Protein AF-A0A380NXJ6-F1 (afdb_monomer_lite)

Radius of gyration: 15.84 Å; chains: 1; bounding box: 44×36×39 Å

Sequence (88 aa):
MAVKITQAQIEQAGRVMALIREQYGQYFNEMTLPADTFSSKSDRQAITYLLNQNDQDLDIAIDKHNKVTWQSKIPKSKRMNLGIHSFL

Foldseek 3Di:
DDQDDDPVLVVLLVVVVVVVVVCVVPPDQKDADPPPSAPDPSSVVNSQVVNCPDPPQWRWDQDPRRMTGTDRNPPPVNVVVVPDDPDD

Structure (mmCIF, N/CA/C/O backbone):
data_AF-A0A380NXJ6-F1
#
_entry.id   AF-A0A380NXJ6-F1
#
loop_
_atom_site.group_PDB
_atom_site.id
_atom_site.type_symbol
_atom_site.label_atom_id
_atom_site.label_alt_id
_atom_site.label_comp_id
_atom_site.label_asym_id
_atom_site.label_entity_id
_atom_site.label_seq_id
_atom_site.pdbx_PDB_ins_code
_atom_site.Cartn_x
_atom_site.Cartn_y
_atom_site.Cartn_z
_atom_site.occupancy
_atom_site.B_iso_or_equiv
_atom_site.auth_seq_id
_atom_site.auth_comp_id
_atom_site.auth_asym_id
_atom_site.auth_atom_id
_atom_site.pdbx_PDB_model_num
ATOM 1 N N . MET A 1 1 ? 10.823 -13.614 8.618 1.00 45.47 1 MET A N 1
ATOM 2 C CA . MET A 1 1 ? 11.784 -12.620 8.092 1.00 45.47 1 MET A CA 1
ATOM 3 C C . MET A 1 1 ? 11.161 -11.248 8.266 1.00 45.47 1 MET A C 1
ATOM 5 O O . MET A 1 1 ? 10.023 -11.081 7.848 1.00 45.47 1 MET A O 1
ATOM 9 N N . ALA A 1 2 ? 11.839 -10.312 8.931 1.00 60.41 2 ALA A N 1
ATOM 10 C CA . ALA A 1 2 ? 11.360 -8.933 9.011 1.00 60.41 2 ALA A CA 1
ATOM 11 C C . ALA A 1 2 ? 11.455 -8.301 7.615 1.00 60.41 2 ALA A C 1
ATOM 13 O O . ALA A 1 2 ? 12.497 -8.408 6.964 1.00 60.41 2 ALA A O 1
ATOM 14 N N . VAL A 1 3 ? 10.365 -7.701 7.138 1.00 67.00 3 VAL A N 1
ATOM 15 C CA . VAL A 1 3 ? 10.368 -6.968 5.869 1.00 67.00 3 VAL A CA 1
ATOM 16 C C . VAL A 1 3 ? 11.292 -5.764 6.050 1.00 67.00 3 VAL A C 1
ATOM 18 O O . VAL A 1 3 ? 11.053 -4.931 6.920 1.00 67.00 3 VAL A O 1
ATOM 21 N N . LYS A 1 4 ? 12.384 -5.695 5.282 1.00 81.12 4 LYS A N 1
ATOM 22 C CA . LYS A 1 4 ? 13.243 -4.505 5.249 1.00 81.12 4 LYS A CA 1
ATOM 23 C C . LYS A 1 4 ? 12.563 -3.465 4.368 1.00 81.12 4 LYS A C 1
ATOM 25 O O . LYS A 1 4 ? 12.375 -3.714 3.181 1.00 81.12 4 LYS A O 1
ATOM 30 N N . ILE A 1 5 ? 12.191 -2.342 4.969 1.00 84.38 5 ILE A N 1
ATOM 31 C CA . ILE A 1 5 ? 11.431 -1.275 4.319 1.00 84.38 5 ILE A CA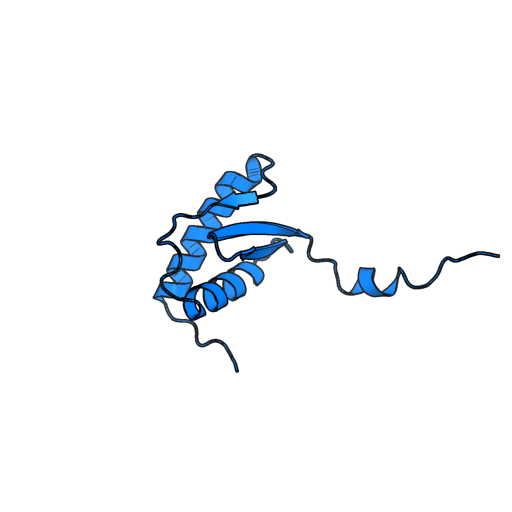 1
ATOM 32 C C . ILE A 1 5 ? 12.393 -0.164 3.891 1.00 84.38 5 ILE A C 1
ATOM 34 O O . ILE A 1 5 ? 13.225 0.272 4.686 1.00 84.38 5 ILE A O 1
ATOM 38 N N . THR A 1 6 ? 12.301 0.278 2.639 1.00 88.19 6 THR A N 1
ATOM 39 C CA . THR A 1 6 ? 13.107 1.374 2.082 1.00 88.19 6 THR A CA 1
ATOM 40 C C . THR A 1 6 ? 12.371 2.713 2.168 1.00 88.19 6 THR A C 1
ATOM 42 O O . THR A 1 6 ? 11.143 2.754 2.223 1.00 88.19 6 THR A O 1
ATOM 45 N N . GLN A 1 7 ? 13.107 3.827 2.112 1.00 86.56 7 GLN A N 1
ATOM 46 C CA . GLN A 1 7 ? 12.518 5.174 2.099 1.00 86.56 7 GLN A CA 1
ATOM 47 C C . GLN A 1 7 ? 11.512 5.363 0.950 1.00 86.56 7 GLN A C 1
ATOM 49 O O . GLN A 1 7 ? 10.426 5.897 1.156 1.00 86.56 7 GLN A O 1
ATOM 54 N N . ALA A 1 8 ? 11.822 4.837 -0.239 1.00 86.75 8 ALA A N 1
ATOM 55 C CA . ALA A 1 8 ? 10.919 4.884 -1.388 1.00 86.75 8 ALA A CA 1
ATOM 56 C C . ALA A 1 8 ? 9.593 4.145 -1.125 1.00 86.75 8 ALA A C 1
ATOM 58 O O . ALA A 1 8 ? 8.531 4.616 -1.529 1.00 86.75 8 ALA A O 1
ATOM 59 N N . GLN A 1 9 ? 9.633 3.013 -0.410 1.00 86.62 9 GLN A N 1
ATOM 60 C CA . GLN A 1 9 ? 8.426 2.278 -0.015 1.00 86.62 9 GLN A CA 1
ATOM 61 C C . GLN A 1 9 ? 7.605 3.047 1.029 1.00 86.62 9 GLN A C 1
ATOM 63 O O . GLN A 1 9 ? 6.378 3.010 0.965 1.00 86.62 9 GLN A O 1
ATOM 68 N N . ILE A 1 10 ? 8.254 3.770 1.951 1.00 86.56 10 ILE A N 1
ATOM 69 C CA . ILE A 1 10 ? 7.573 4.633 2.933 1.00 86.56 10 ILE A CA 1
ATOM 70 C C . ILE A 1 10 ? 6.833 5.768 2.223 1.00 86.56 10 ILE A C 1
ATOM 72 O O . ILE A 1 10 ? 5.645 5.979 2.460 1.00 86.56 10 ILE A O 1
ATOM 76 N N . GLU A 1 11 ? 7.506 6.467 1.311 1.00 88.06 11 GLU A N 1
ATOM 77 C CA . GLU A 1 11 ? 6.904 7.562 0.546 1.00 88.06 11 GLU A CA 1
ATOM 78 C C . GLU A 1 11 ? 5.749 7.082 -0.337 1.00 88.06 11 GLU A C 1
ATOM 80 O O . GLU A 1 11 ? 4.702 7.729 -0.405 1.00 88.06 11 GLU A O 1
ATOM 85 N N . GLN A 1 12 ? 5.907 5.920 -0.977 1.00 85.94 12 GLN A N 1
ATOM 86 C CA . GLN A 1 12 ? 4.847 5.303 -1.771 1.00 85.94 12 GLN A CA 1
ATOM 87 C C . GLN A 1 12 ? 3.645 4.919 -0.899 1.00 85.94 12 GLN A C 1
ATOM 89 O O . GLN A 1 12 ? 2.509 5.215 -1.268 1.00 85.94 12 GLN A O 1
ATOM 94 N N . ALA A 1 13 ? 3.870 4.318 0.274 1.00 84.06 13 ALA A N 1
ATOM 95 C CA . ALA A 1 13 ? 2.800 3.994 1.215 1.00 84.06 13 ALA A CA 1
ATOM 96 C C . ALA A 1 13 ? 2.055 5.251 1.688 1.00 84.06 13 ALA A C 1
ATOM 98 O O . ALA A 1 13 ? 0.829 5.237 1.764 1.00 84.06 13 ALA A O 1
ATOM 99 N N . GLY A 1 14 ? 2.769 6.355 1.929 1.00 83.81 14 GLY A N 1
ATOM 100 C CA . GLY A 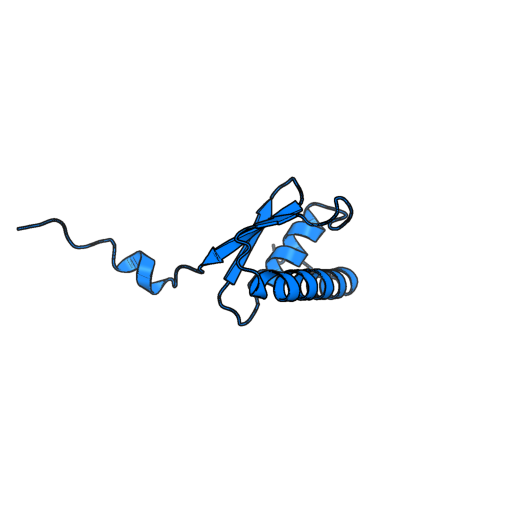1 14 ? 2.167 7.648 2.260 1.00 83.81 14 GLY A CA 1
ATOM 101 C C . GLY A 1 14 ? 1.241 8.173 1.158 1.00 83.81 14 GLY A C 1
ATOM 102 O O . GLY A 1 14 ? 0.115 8.576 1.450 1.00 83.81 14 GLY A O 1
ATOM 103 N N . ARG A 1 15 ? 1.668 8.100 -0.113 1.00 85.69 15 ARG A N 1
ATOM 104 C CA . ARG A 1 15 ? 0.829 8.471 -1.271 1.00 85.69 15 ARG A CA 1
ATOM 105 C C . ARG A 1 15 ? -0.422 7.602 -1.376 1.00 85.69 15 ARG A C 1
ATOM 107 O O . ARG A 1 15 ? -1.519 8.128 -1.536 1.00 85.69 15 ARG A O 1
ATOM 114 N N . VAL A 1 16 ? -0.269 6.285 -1.237 1.00 81.94 16 VAL A N 1
ATOM 115 C CA . VAL A 1 16 ? -1.400 5.345 -1.259 1.00 81.94 16 VAL A CA 1
ATOM 116 C C . VAL A 1 16 ? -2.365 5.629 -0.105 1.00 81.94 16 VAL A C 1
ATOM 118 O O . VAL A 1 16 ? -3.572 5.657 -0.318 1.00 81.94 16 VAL A O 1
ATOM 121 N N . MET A 1 17 ? -1.860 5.911 1.100 1.00 79.69 17 MET A N 1
ATOM 122 C CA . MET A 1 17 ? -2.698 6.252 2.253 1.00 79.69 17 MET A CA 1
ATOM 123 C C . MET A 1 17 ? -3.467 7.562 2.049 1.00 79.69 17 MET A C 1
ATOM 125 O O . MET A 1 17 ? -4.622 7.655 2.458 1.00 79.69 17 MET A O 1
ATOM 129 N N . ALA A 1 18 ? -2.851 8.571 1.426 1.00 81.38 18 ALA A N 1
ATOM 130 C CA . ALA A 1 18 ? -3.525 9.826 1.099 1.00 81.38 18 ALA A CA 1
ATOM 131 C C . ALA A 1 18 ? -4.690 9.594 0.126 1.00 81.38 18 ALA A C 1
ATOM 133 O O . ALA A 1 18 ? -5.809 10.009 0.418 1.00 81.38 18 ALA A O 1
ATOM 134 N N . LEU A 1 19 ? -4.456 8.834 -0.950 1.00 80.12 19 LEU A N 1
ATOM 135 C CA . LEU A 1 19 ? -5.502 8.453 -1.905 1.00 80.12 19 LEU A CA 1
ATOM 136 C C . LEU A 1 19 ? -6.636 7.668 -1.233 1.00 80.12 19 LEU A C 1
ATOM 138 O O . LEU A 1 19 ? -7.812 7.951 -1.450 1.00 80.12 19 LEU A O 1
ATOM 142 N N . ILE A 1 20 ? -6.283 6.711 -0.371 1.00 75.81 20 ILE A N 1
ATOM 143 C CA . ILE A 1 20 ? -7.256 5.948 0.413 1.00 75.81 20 ILE A CA 1
ATOM 144 C C . ILE A 1 20 ? -8.096 6.884 1.289 1.00 75.81 20 ILE A C 1
ATOM 146 O O . ILE A 1 20 ? -9.311 6.733 1.334 1.00 75.81 20 ILE A O 1
ATOM 150 N N . ARG A 1 21 ? -7.484 7.858 1.975 1.00 75.00 21 ARG A N 1
ATOM 151 C CA . ARG A 1 21 ? -8.199 8.811 2.843 1.00 75.00 21 ARG A CA 1
ATOM 152 C C . ARG A 1 21 ? -9.127 9.740 2.066 1.00 75.00 21 ARG A C 1
ATOM 154 O O . ARG A 1 21 ? -10.232 9.993 2.538 1.00 75.00 21 ARG A O 1
ATOM 161 N N . GLU A 1 22 ? -8.708 10.216 0.895 1.00 76.62 22 GLU A N 1
ATOM 162 C CA . GLU A 1 22 ? -9.558 11.024 0.010 1.00 76.62 22 GLU A CA 1
ATOM 163 C C . GLU A 1 22 ? -10.812 10.253 -0.424 1.00 76.62 22 GLU A C 1
ATOM 165 O O . GLU A 1 22 ? -11.908 10.811 -0.449 1.00 76.62 22 GLU A O 1
ATOM 170 N N 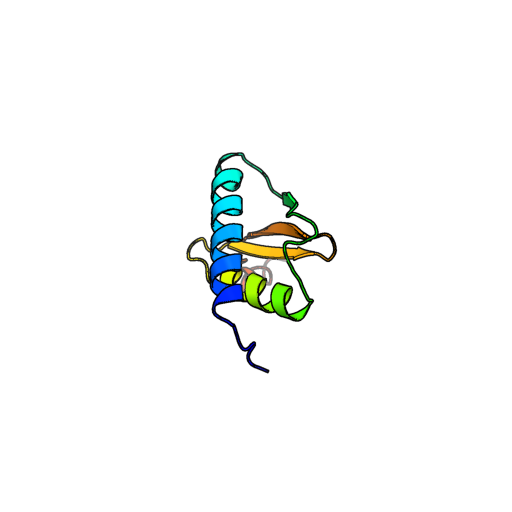. GLN A 1 23 ? -10.671 8.954 -0.703 1.00 69.50 23 GLN A N 1
ATOM 171 C CA . GLN A 1 23 ? -11.781 8.104 -1.144 1.00 69.50 23 GLN A CA 1
ATOM 172 C C . GLN A 1 23 ? -12.624 7.528 0.002 1.00 69.50 23 GLN A C 1
ATOM 174 O O . GLN A 1 23 ? -13.815 7.273 -0.182 1.00 69.50 23 GLN A O 1
ATOM 179 N N . TYR A 1 24 ? -12.052 7.360 1.197 1.00 63.62 24 TYR A N 1
ATOM 180 C CA . TYR A 1 24 ? -12.756 6.822 2.367 1.00 63.62 24 TYR A CA 1
ATOM 181 C C . TYR A 1 24 ? -13.955 7.689 2.778 1.00 63.62 24 TYR A C 1
ATOM 183 O O . TYR A 1 24 ? -14.986 7.171 3.201 1.00 63.62 24 TYR A O 1
ATOM 191 N N . GLY A 1 25 ? -13.874 9.008 2.571 1.00 60.31 25 GLY A N 1
ATOM 192 C CA . GLY A 1 25 ? -14.999 9.922 2.797 1.00 60.31 25 GLY A CA 1
ATOM 193 C C . GLY A 1 25 ? -16.210 9.694 1.877 1.00 60.31 25 GLY A C 1
ATOM 194 O O . GLY A 1 25 ? -17.268 10.263 2.134 1.00 60.31 25 GLY A O 1
ATOM 195 N N . GLN A 1 26 ? -16.084 8.874 0.824 1.00 57.84 26 GLN A N 1
ATOM 196 C CA . GLN A 1 26 ? -17.108 8.671 -0.211 1.00 57.84 26 GLN A CA 1
ATOM 197 C C . GLN A 1 26 ? -17.805 7.294 -0.182 1.00 57.84 26 GLN A C 1
ATOM 199 O O . GLN A 1 26 ? -18.442 6.927 -1.163 1.00 57.84 26 GLN A O 1
ATOM 204 N N . TYR A 1 27 ? -17.756 6.541 0.927 1.00 53.69 27 TYR A N 1
ATOM 205 C CA . TYR A 1 27 ? -18.434 5.231 1.078 1.00 53.69 27 TYR A CA 1
ATOM 206 C C . TYR A 1 27 ? -17.930 4.104 0.158 1.00 53.69 27 TYR A C 1
ATOM 208 O O . TYR A 1 27 ? -18.650 3.134 -0.092 1.00 53.69 27 TYR A O 1
ATOM 216 N N . PHE A 1 28 ? -16.699 4.183 -0.346 1.00 56.31 28 PHE A N 1
ATOM 217 C CA . PHE A 1 28 ? -16.137 3.070 -1.107 1.00 56.31 28 PHE A CA 1
ATOM 218 C C . PHE A 1 28 ? -15.654 1.960 -0.166 1.00 56.31 28 PHE A C 1
ATOM 220 O O . PHE A 1 28 ? -14.901 2.210 0.768 1.00 56.31 28 PHE A O 1
ATOM 227 N N . ASN A 1 29 ? -16.092 0.723 -0.433 1.00 63.78 29 ASN A N 1
ATOM 228 C CA . ASN A 1 29 ? -15.593 -0.500 0.214 1.00 63.78 29 ASN A CA 1
ATOM 229 C C . ASN A 1 29 ? -14.389 -1.109 -0.524 1.00 63.78 29 ASN A C 1
ATOM 231 O O . ASN A 1 29 ? -13.701 -1.973 0.029 1.00 63.78 29 ASN A O 1
ATOM 235 N N . GLU A 1 30 ? -14.114 -0.655 -1.754 1.00 70.56 30 GLU A N 1
ATOM 236 C CA . GLU A 1 30 ? -12.922 -1.039 -2.510 1.00 70.56 30 GLU A CA 1
ATOM 237 C C . GLU A 1 30 ? -12.345 0.132 -3.341 1.00 70.56 30 GLU A C 1
ATOM 239 O O . GLU A 1 30 ? -13.100 0.951 -3.860 1.00 70.56 30 GLU A O 1
ATOM 244 N N . MET A 1 31 ? -11.019 0.191 -3.504 1.00 77.81 31 MET A N 1
ATOM 245 C CA . MET A 1 31 ? -10.299 1.116 -4.400 1.00 77.81 31 MET A CA 1
ATOM 246 C C . MET A 1 31 ? -9.385 0.319 -5.333 1.00 77.81 31 MET A C 1
ATOM 248 O O . MET A 1 31 ? -8.781 -0.663 -4.916 1.00 77.81 31 MET A O 1
ATOM 252 N N . THR A 1 32 ? -9.226 0.745 -6.588 1.00 81.50 32 THR A N 1
ATOM 253 C CA . THR A 1 32 ? -8.207 0.177 -7.490 1.00 81.50 32 THR A CA 1
ATOM 254 C C . THR A 1 32 ? -7.066 1.170 -7.664 1.00 81.50 32 THR A C 1
ATOM 256 O O . THR A 1 32 ? -7.294 2.304 -8.081 1.00 81.50 32 THR A O 1
ATOM 259 N N . LEU A 1 33 ? -5.845 0.756 -7.329 1.00 80.25 33 LEU A N 1
ATOM 260 C CA . LEU A 1 33 ? -4.642 1.565 -7.525 1.00 80.25 33 LEU A CA 1
ATOM 261 C C . LEU A 1 33 ? -4.086 1.366 -8.949 1.00 80.25 33 LEU A C 1
ATOM 263 O O . LEU A 1 33 ? -4.269 0.290 -9.527 1.00 80.25 33 LEU A O 1
ATOM 267 N N . PRO A 1 34 ? -3.365 2.355 -9.513 1.00 80.94 34 PRO A N 1
ATOM 268 C CA . PRO A 1 34 ? -2.680 2.218 -10.801 1.00 80.94 34 PRO A CA 1
ATOM 269 C C . PRO A 1 34 ? -1.825 0.943 -10.896 1.00 80.94 34 PRO A C 1
ATOM 271 O O . PRO A 1 34 ? -1.253 0.498 -9.894 1.00 80.94 34 PRO A O 1
ATOM 274 N N . ALA A 1 35 ? -1.730 0.332 -12.082 1.00 72.69 35 ALA A N 1
ATOM 275 C CA . ALA A 1 35 ? -1.031 -0.947 -12.297 1.00 72.69 35 ALA A CA 1
ATOM 276 C C . ALA A 1 35 ? 0.446 -0.909 -11.843 1.00 72.69 35 ALA A C 1
ATOM 278 O O . ALA A 1 35 ? 0.976 -1.884 -11.314 1.00 72.69 35 ALA A O 1
ATOM 279 N N . ASP A 1 36 ? 1.061 0.256 -11.984 1.00 76.19 36 ASP A N 1
ATOM 280 C CA . ASP A 1 36 ? 2.437 0.633 -11.673 1.00 76.19 36 ASP A CA 1
ATOM 281 C C . ASP A 1 36 ? 2.665 1.047 -10.207 1.00 76.19 36 ASP A C 1
ATOM 283 O O . ASP A 1 36 ? 3.776 1.402 -9.823 1.00 76.19 36 ASP A O 1
ATOM 287 N N . THR A 1 37 ? 1.645 0.952 -9.345 1.00 76.31 37 THR A N 1
ATOM 288 C CA . THR A 1 37 ? 1.765 1.352 -7.928 1.00 76.31 37 THR A CA 1
ATOM 289 C C . THR A 1 37 ? 2.744 0.478 -7.140 1.00 76.31 37 THR A C 1
ATOM 291 O O . THR A 1 37 ? 3.355 0.953 -6.17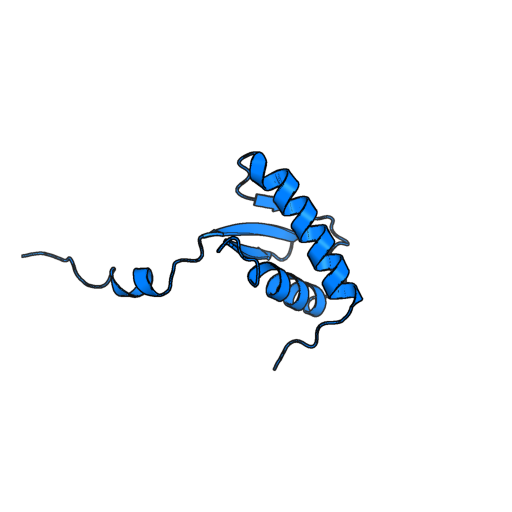9 1.00 76.31 37 THR A O 1
ATOM 294 N N . PHE A 1 38 ? 2.897 -0.792 -7.531 1.00 81.62 38 PHE A N 1
ATOM 295 C CA . PHE A 1 38 ? 3.796 -1.748 -6.887 1.00 81.62 38 PHE A CA 1
ATOM 296 C C . PHE A 1 38 ? 4.750 -2.347 -7.918 1.00 81.62 38 PHE A C 1
ATOM 298 O O . PHE A 1 38 ? 4.332 -3.119 -8.778 1.00 81.62 38 PHE A O 1
ATOM 305 N N . SER A 1 39 ? 6.040 -2.045 -7.788 1.00 79.12 39 SER A N 1
ATOM 306 C CA . SER A 1 39 ? 7.073 -2.538 -8.707 1.00 79.12 39 SER A CA 1
ATOM 307 C C . SER A 1 39 ? 7.397 -4.023 -8.509 1.00 79.12 39 SER A C 1
ATOM 309 O O . SER A 1 39 ? 7.877 -4.687 -9.425 1.00 79.12 39 SER A O 1
ATOM 311 N N . SER A 1 40 ? 7.136 -4.575 -7.320 1.00 85.06 40 SER A N 1
ATOM 312 C CA . SER A 1 40 ? 7.397 -5.979 -7.001 1.00 85.06 40 SER A CA 1
ATOM 313 C C . SER A 1 4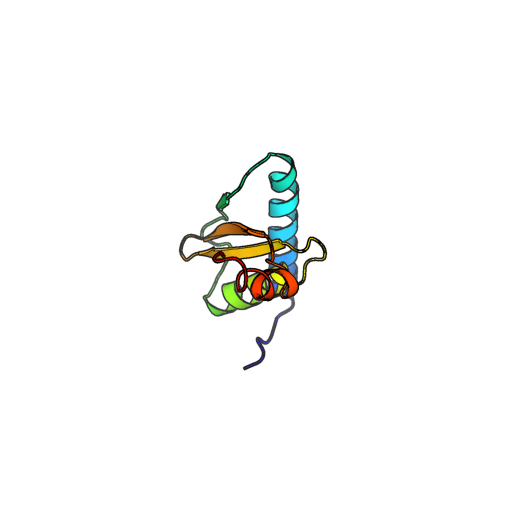0 ? 6.462 -6.528 -5.918 1.00 85.06 40 SER A C 1
ATOM 315 O O . SER A 1 40 ? 5.800 -5.792 -5.181 1.00 85.06 40 SER A O 1
ATOM 317 N N . LYS A 1 41 ? 6.445 -7.861 -5.765 1.00 83.69 41 LYS A N 1
ATOM 318 C CA . LYS A 1 41 ? 5.729 -8.532 -4.665 1.00 83.69 41 LYS A CA 1
ATOM 319 C C . LYS A 1 41 ? 6.230 -8.070 -3.290 1.00 83.69 41 LYS A C 1
ATOM 321 O O . LYS A 1 41 ? 5.424 -7.918 -2.375 1.00 83.69 41 LYS A O 1
ATOM 326 N N . SER A 1 42 ? 7.536 -7.837 -3.159 1.00 83.62 42 SER A N 1
ATOM 327 C CA . SER A 1 42 ? 8.159 -7.354 -1.924 1.00 83.62 42 SER A CA 1
ATOM 328 C C . SER A 1 42 ? 7.704 -5.935 -1.586 1.00 83.62 42 SER A C 1
ATOM 330 O O . SER A 1 42 ? 7.373 -5.668 -0.433 1.00 83.62 42 SER A O 1
ATOM 332 N N . ASP A 1 43 ? 7.598 -5.057 -2.588 1.00 83.94 43 ASP A N 1
ATOM 333 C CA . ASP A 1 43 ? 7.081 -3.695 -2.401 1.00 83.94 43 ASP A CA 1
ATOM 334 C C . ASP A 1 43 ? 5.627 -3.719 -1.951 1.00 83.94 43 ASP A C 1
ATOM 336 O O . ASP A 1 43 ? 5.264 -3.030 -1.000 1.00 83.94 43 ASP A O 1
ATOM 340 N N . ARG A 1 44 ? 4.800 -4.575 -2.568 1.00 85.81 44 ARG A N 1
ATOM 341 C CA . ARG A 1 44 ? 3.409 -4.747 -2.139 1.00 85.81 44 ARG A CA 1
ATOM 342 C C . ARG A 1 44 ? 3.330 -5.192 -0.680 1.00 85.81 44 ARG A C 1
ATOM 344 O O . ARG A 1 44 ? 2.531 -4.639 0.068 1.00 85.81 44 ARG A O 1
ATOM 351 N N . GLN A 1 45 ? 4.158 -6.146 -0.253 1.00 85.56 45 GLN A N 1
ATOM 352 C CA . GLN A 1 45 ? 4.188 -6.602 1.142 1.00 85.56 45 GLN A CA 1
ATOM 353 C C . GLN A 1 45 ? 4.634 -5.501 2.111 1.00 85.56 45 GLN A C 1
ATOM 355 O O . GLN A 1 45 ? 4.002 -5.327 3.150 1.00 85.56 45 GLN A O 1
ATOM 360 N N . ALA A 1 46 ? 5.683 -4.749 1.771 1.00 86.12 46 ALA A N 1
ATOM 361 C CA . ALA A 1 46 ? 6.179 -3.643 2.587 1.00 86.12 46 ALA A CA 1
ATOM 362 C C . ALA A 1 46 ? 5.140 -2.524 2.724 1.00 86.12 46 ALA A C 1
ATOM 364 O O . ALA A 1 46 ? 4.848 -2.087 3.833 1.00 86.12 46 ALA A O 1
ATOM 365 N N . ILE A 1 47 ? 4.533 -2.108 1.612 1.00 85.38 47 ILE A N 1
ATOM 366 C CA . ILE A 1 47 ? 3.519 -1.051 1.604 1.00 85.38 47 ILE A CA 1
ATOM 367 C C . ILE A 1 47 ? 2.263 -1.503 2.352 1.00 85.38 47 ILE A C 1
ATOM 369 O O . ILE A 1 47 ? 1.778 -0.766 3.201 1.00 85.38 47 ILE A O 1
ATOM 373 N N . THR A 1 48 ? 1.777 -2.726 2.120 1.00 83.94 48 THR A N 1
ATOM 374 C CA . THR A 1 48 ? 0.631 -3.279 2.868 1.00 83.94 48 THR A CA 1
ATOM 375 C C . THR A 1 48 ? 0.919 -3.305 4.371 1.00 83.94 48 THR A C 1
ATOM 377 O O . THR A 1 48 ? 0.086 -2.893 5.172 1.00 83.94 48 THR A O 1
ATOM 380 N N . TYR A 1 49 ? 2.126 -3.725 4.765 1.00 84.94 49 TYR A N 1
ATOM 381 C CA . TYR A 1 49 ? 2.542 -3.716 6.166 1.00 84.94 49 TYR A CA 1
ATOM 382 C C . TYR A 1 49 ? 2.509 -2.306 6.771 1.00 84.94 49 TYR A C 1
ATOM 384 O O . TYR A 1 49 ? 1.932 -2.129 7.841 1.00 84.94 49 TYR A O 1
ATOM 392 N N . LEU A 1 50 ? 3.076 -1.306 6.085 1.00 83.19 50 LEU A N 1
ATOM 393 C CA . LEU A 1 50 ? 3.056 0.092 6.533 1.00 83.19 50 LEU A CA 1
ATOM 394 C C . LEU A 1 50 ? 1.632 0.637 6.656 1.00 83.19 50 LEU A C 1
ATOM 396 O O . LEU A 1 50 ? 1.294 1.269 7.651 1.00 83.19 50 LEU A O 1
ATOM 400 N N . LEU A 1 51 ? 0.785 0.361 5.664 1.00 81.94 51 LEU A N 1
ATOM 401 C CA . LEU A 1 51 ? -0.612 0.785 5.661 1.00 81.94 51 LEU A CA 1
ATOM 402 C C . LEU A 1 51 ? -1.393 0.177 6.831 1.00 81.94 51 LEU A C 1
ATOM 404 O O . LEU A 1 51 ? -2.198 0.872 7.441 1.00 81.94 51 LEU A O 1
ATOM 408 N N . ASN A 1 52 ? -1.117 -1.072 7.206 1.00 78.00 52 ASN A N 1
ATOM 409 C CA . ASN A 1 52 ? -1.771 -1.757 8.329 1.00 78.00 52 ASN A CA 1
ATOM 410 C C . ASN A 1 52 ? -1.339 -1.266 9.718 1.00 78.00 52 ASN A C 1
ATOM 412 O O . ASN A 1 52 ? -1.999 -1.572 10.721 1.00 78.00 52 ASN A O 1
ATOM 416 N N . GLN A 1 53 ? -0.255 -0.490 9.785 1.00 73.25 53 GLN A N 1
ATOM 417 C CA . GLN A 1 53 ? 0.150 0.242 10.984 1.00 73.25 53 GLN A CA 1
ATOM 418 C C . GLN A 1 53 ? -0.583 1.583 11.143 1.00 73.25 53 GLN A C 1
ATOM 420 O O . GLN A 1 53 ? -0.240 2.352 12.035 1.00 73.25 53 GLN A O 1
ATOM 425 N N . ASN A 1 54 ? -1.589 1.877 10.312 1.00 68.12 54 ASN A N 1
ATOM 426 C CA . ASN A 1 54 ? -2.397 3.079 10.487 1.00 68.12 54 ASN A CA 1
ATOM 427 C C . ASN A 1 54 ? -3.160 3.086 11.833 1.00 68.12 54 ASN A C 1
ATOM 429 O O . ASN A 1 54 ? -3.585 2.043 12.338 1.00 68.12 54 ASN A O 1
ATOM 433 N N . ASP A 1 55 ? -3.393 4.292 12.358 1.00 63.94 55 ASP A N 1
ATOM 434 C CA . ASP A 1 55 ? -4.188 4.547 13.571 1.00 63.94 55 ASP A CA 1
ATOM 435 C C . ASP A 1 55 ? -5.705 4.358 13.382 1.00 63.94 55 ASP A C 1
ATOM 437 O O . ASP A 1 55 ? -6.474 4.513 14.325 1.00 63.94 55 ASP A O 1
ATOM 441 N N . GLN A 1 56 ? -6.175 4.064 12.168 1.00 61.06 56 GLN A N 1
ATOM 442 C CA . GLN A 1 56 ? -7.608 3.993 11.847 1.00 61.06 56 GLN A CA 1
ATOM 443 C C . GLN A 1 56 ? -8.232 2.633 12.200 1.00 61.06 56 GLN A C 1
ATOM 445 O O . GLN A 1 56 ? -9.410 2.424 11.941 1.00 61.06 56 GLN A O 1
ATOM 450 N N . ASP A 1 57 ? -7.457 1.700 12.762 1.00 65.88 57 ASP A N 1
ATOM 451 C CA . ASP A 1 57 ? -7.873 0.316 13.040 1.00 65.88 57 ASP A CA 1
ATOM 452 C C . ASP A 1 57 ? -8.472 -0.398 11.801 1.00 65.88 57 ASP A C 1
ATOM 454 O O . ASP A 1 57 ? -9.283 -1.321 11.893 1.00 65.88 57 ASP A O 1
ATOM 458 N N . LEU A 1 58 ? -8.046 0.027 10.608 1.00 66.69 58 LEU A N 1
ATOM 459 C CA . LEU A 1 58 ? -8.431 -0.560 9.329 1.00 66.69 58 LEU A CA 1
ATOM 460 C C . LEU A 1 58 ? -7.322 -1.504 8.872 1.00 66.69 58 LEU A C 1
ATOM 462 O O . LEU A 1 58 ? -6.159 -1.102 8.780 1.00 66.69 58 LEU A O 1
ATOM 466 N N . ASP A 1 59 ? -7.685 -2.752 8.588 1.00 72.81 59 ASP A N 1
ATOM 467 C CA . ASP A 1 59 ? -6.812 -3.693 7.896 1.00 72.81 59 ASP A CA 1
ATOM 468 C C . ASP A 1 59 ? -7.016 -3.486 6.391 1.00 72.81 59 ASP A C 1
ATOM 470 O O . ASP A 1 59 ? -8.140 -3.512 5.883 1.00 72.81 59 ASP A O 1
ATOM 474 N N . ILE A 1 60 ? -5.936 -3.196 5.678 1.00 75.56 60 ILE A N 1
ATOM 475 C CA . ILE A 1 60 ? -5.944 -2.946 4.243 1.00 75.56 60 ILE A CA 1
ATOM 476 C C . ILE A 1 60 ? -5.376 -4.186 3.567 1.00 75.56 60 ILE A C 1
ATOM 478 O O . ILE A 1 60 ? -4.199 -4.515 3.708 1.00 75.56 60 ILE A O 1
ATOM 482 N N . ALA A 1 61 ? -6.210 -4.866 2.786 1.00 79.56 61 ALA A N 1
ATOM 483 C CA . ALA A 1 61 ? -5.761 -5.961 1.938 1.00 79.56 61 ALA A CA 1
ATOM 484 C C . ALA A 1 61 ? -5.616 -5.472 0.495 1.00 79.56 61 ALA A C 1
ATOM 486 O O . ALA A 1 61 ? -6.530 -4.850 -0.045 1.00 79.56 61 ALA A O 1
ATOM 487 N N . ILE A 1 62 ? -4.466 -5.765 -0.119 1.00 80.31 62 ILE A N 1
ATOM 488 C CA . ILE A 1 62 ? -4.172 -5.430 -1.517 1.00 80.31 62 ILE A CA 1
ATOM 489 C C . ILE A 1 62 ? -4.016 -6.721 -2.314 1.00 80.31 62 ILE A C 1
ATOM 491 O O . ILE A 1 62 ? -3.109 -7.518 -2.055 1.00 80.31 62 ILE A O 1
ATOM 495 N N . ASP A 1 63 ? -4.902 -6.935 -3.283 1.00 81.56 63 ASP A N 1
ATOM 496 C CA . ASP A 1 63 ? -4.901 -8.138 -4.109 1.00 81.56 63 ASP A CA 1
ATOM 497 C C . ASP A 1 63 ? -3.880 -8.073 -5.263 1.00 81.56 63 ASP A C 1
ATOM 499 O O . ASP A 1 63 ? -3.099 -7.128 -5.421 1.00 81.56 63 ASP A O 1
ATOM 503 N N . LYS A 1 64 ? -3.869 -9.117 -6.103 1.00 79.94 64 LYS A N 1
ATOM 504 C CA . LYS A 1 64 ? -2.959 -9.194 -7.252 1.00 79.94 64 LYS A CA 1
ATOM 505 C C . LYS A 1 64 ? -3.223 -8.159 -8.350 1.00 79.94 64 LYS A C 1
ATOM 507 O O . LYS A 1 64 ? -2.289 -7.867 -9.092 1.00 79.94 64 LYS A O 1
ATOM 512 N N . HIS A 1 65 ? -4.424 -7.598 -8.406 1.00 81.38 65 HIS A N 1
ATOM 513 C CA . HIS A 1 65 ? -4.873 -6.596 -9.367 1.00 81.38 65 HIS A CA 1
ATOM 514 C C . HIS A 1 65 ? -4.785 -5.165 -8.817 1.00 81.38 65 HIS A C 1
ATOM 516 O O . HIS A 1 65 ? -5.411 -4.268 -9.371 1.00 81.38 65 HIS A O 1
ATOM 522 N N . ASN A 1 66 ? -4.024 -4.941 -7.737 1.00 80.94 66 ASN A N 1
ATOM 523 C CA . ASN A 1 66 ? -3.916 -3.641 -7.063 1.00 80.94 66 ASN A CA 1
ATOM 524 C C . ASN A 1 66 ? -5.252 -3.142 -6.495 1.00 80.94 66 ASN A C 1
ATOM 526 O O . ASN A 1 66 ? -5.433 -1.941 -6.279 1.00 80.94 66 ASN A O 1
ATOM 530 N N . LYS A 1 67 ? -6.174 -4.067 -6.222 1.00 82.94 67 LYS A N 1
ATOM 531 C CA . LYS A 1 67 ? -7.429 -3.772 -5.556 1.00 82.94 67 LYS A CA 1
ATOM 532 C C . LYS A 1 67 ? -7.199 -3.733 -4.053 1.00 82.94 67 LYS A C 1
ATOM 534 O O . LYS A 1 67 ? -6.783 -4.723 -3.455 1.00 82.94 67 LYS A O 1
ATOM 539 N N . VAL A 1 68 ? -7.463 -2.577 -3.470 1.00 80.38 68 VAL A N 1
ATOM 540 C CA . VAL A 1 68 ? -7.473 -2.303 -2.039 1.00 80.38 68 VAL A CA 1
ATOM 541 C C . VAL A 1 68 ? -8.882 -2.567 -1.526 1.00 80.38 68 VAL A C 1
ATOM 543 O O . VAL A 1 68 ? -9.844 -1.985 -2.021 1.00 80.38 68 VAL A O 1
ATOM 546 N N . THR A 1 69 ? -9.006 -3.429 -0.525 1.00 78.50 69 THR A N 1
ATOM 547 C CA . THR A 1 69 ? -10.257 -3.660 0.206 1.00 78.50 69 THR A CA 1
ATOM 548 C C . THR A 1 69 ? -10.055 -3.280 1.663 1.00 78.50 69 THR A C 1
ATOM 550 O O . THR A 1 69 ? -9.075 -3.724 2.273 1.00 78.50 69 THR A O 1
ATOM 553 N N . TRP A 1 70 ? -10.984 -2.508 2.224 1.00 75.50 70 TRP A N 1
ATOM 554 C CA . TRP A 1 70 ? -10.989 -2.215 3.654 1.00 75.50 70 TRP A CA 1
ATOM 555 C C . TRP A 1 70 ? -11.615 -3.376 4.408 1.00 75.50 70 TRP A C 1
ATOM 557 O O . TRP A 1 70 ? -12.731 -3.808 4.124 1.00 75.50 70 TRP A O 1
ATOM 567 N N . GLN A 1 71 ? -10.887 -3.881 5.388 1.00 72.25 71 GLN A N 1
ATOM 568 C CA . GLN A 1 71 ? -11.375 -4.885 6.307 1.00 72.25 71 GLN A CA 1
ATOM 569 C C . GLN A 1 71 ? -11.382 -4.248 7.691 1.00 72.25 71 GLN A C 1
ATOM 571 O O . GLN A 1 71 ? -10.404 -3.637 8.126 1.00 72.25 71 GLN A O 1
ATOM 576 N N . SER A 1 72 ? -12.507 -4.358 8.394 1.00 63.81 72 SER A N 1
ATOM 577 C CA . SER A 1 72 ? -12.520 -4.027 9.816 1.00 63.81 72 SER A CA 1
ATOM 578 C C . SER A 1 72 ? -11.470 -4.910 10.486 1.00 63.81 72 SER A C 1
ATOM 580 O O . SER A 1 72 ? -11.536 -6.136 10.332 1.00 63.81 72 SER A O 1
ATOM 582 N N . LYS A 1 73 ? -10.504 -4.326 11.216 1.00 62.94 73 LYS A N 1
ATOM 583 C CA . LYS A 1 73 ? -9.707 -5.136 12.138 1.00 62.94 73 LYS A CA 1
ATOM 584 C C . LYS A 1 73 ? -10.711 -5.743 13.095 1.00 62.94 73 LYS A C 1
ATOM 586 O O . LYS A 1 73 ? -11.274 -5.052 13.933 1.00 62.94 73 LYS A O 1
ATOM 591 N N . ILE A 1 74 ? -10.987 -7.037 12.958 1.00 56.56 74 ILE A N 1
ATOM 592 C CA . ILE A 1 74 ? -11.722 -7.743 13.997 1.00 56.56 74 ILE A CA 1
ATOM 593 C C . ILE A 1 74 ? -10.803 -7.653 15.214 1.00 56.56 74 ILE A C 1
ATOM 595 O O . ILE A 1 74 ? -9.720 -8.254 15.182 1.00 56.56 74 ILE A O 1
ATOM 599 N N . PRO A 1 75 ? -11.169 -6.904 16.271 1.00 50.88 75 PRO A N 1
ATOM 600 C CA . PRO A 1 75 ? -10.319 -6.838 17.440 1.00 50.88 75 PRO A CA 1
ATOM 601 C C . PRO A 1 75 ? -10.162 -8.272 17.942 1.00 50.88 75 PRO A C 1
ATOM 603 O O . PRO A 1 75 ? -11.136 -9.032 17.988 1.00 50.88 75 PRO A O 1
ATOM 606 N N . LYS A 1 76 ? -8.934 -8.672 18.299 1.00 50.12 76 LYS A N 1
ATOM 607 C CA . LYS A 1 76 ? -8.652 -10.030 18.804 1.00 50.12 76 LYS A CA 1
ATOM 608 C C . LYS A 1 76 ? -9.624 -10.455 19.922 1.00 50.12 76 LYS A C 1
ATOM 610 O O . LYS A 1 76 ? -9.884 -11.645 20.060 1.00 50.12 76 LYS A O 1
ATOM 615 N N . SER A 1 77 ? -10.218 -9.504 20.650 1.00 48.03 77 SER A N 1
ATOM 616 C CA . SER A 1 77 ? -11.252 -9.736 21.666 1.00 48.03 77 SER A CA 1
ATOM 617 C C . SER A 1 77 ? -12.596 -10.257 21.127 1.00 48.03 77 SER A C 1
ATOM 619 O O . SER A 1 77 ? -13.266 -11.006 21.831 1.00 48.03 77 SER A O 1
ATOM 621 N N . LYS A 1 78 ? -13.001 -9.949 19.885 1.00 47.06 78 LYS A N 1
ATOM 622 C CA . LYS A 1 78 ? -14.255 -10.466 19.293 1.00 47.06 78 LYS A CA 1
ATOM 623 C C . LYS A 1 78 ? -14.129 -11.875 18.719 1.00 47.06 78 LYS A C 1
ATOM 625 O O . LYS A 1 78 ? -15.134 -12.568 18.604 1.00 47.06 78 LYS A O 1
ATOM 630 N N . ARG A 1 79 ? -12.911 -12.334 18.408 1.00 47.75 79 ARG A N 1
ATOM 631 C CA . ARG A 1 79 ? -12.673 -13.715 17.951 1.00 47.75 79 ARG A CA 1
ATOM 632 C C . ARG A 1 79 ? -12.882 -14.753 19.059 1.00 47.75 79 ARG A C 1
ATOM 634 O O . ARG A 1 79 ? -13.138 -15.908 18.749 1.00 47.75 79 ARG A O 1
ATOM 641 N N . MET A 1 80 ? -12.812 -14.336 20.325 1.00 46.38 80 MET A N 1
ATOM 642 C CA . MET A 1 80 ? -12.984 -15.214 21.489 1.00 46.38 80 MET A CA 1
ATOM 643 C C . MET A 1 80 ? -14.414 -15.252 22.046 1.00 46.38 80 MET A C 1
ATOM 645 O O . MET A 1 80 ? -14.686 -16.088 22.897 1.00 46.38 80 MET A O 1
ATOM 649 N N . ASN A 1 81 ? -15.335 -14.410 21.554 1.00 43.69 81 ASN A N 1
ATOM 650 C CA . ASN A 1 81 ? -16.723 -14.374 22.041 1.00 43.69 81 ASN A CA 1
ATOM 651 C C . ASN A 1 81 ? -17.758 -14.949 21.055 1.00 43.69 81 ASN A C 1
ATOM 653 O O . ASN A 1 81 ? -18.952 -14.897 21.319 1.00 43.69 81 ASN A O 1
ATOM 657 N N . LEU A 1 82 ? -17.315 -15.528 19.932 1.00 45.94 82 LEU A N 1
ATOM 658 C CA . LEU A 1 82 ? -18.161 -16.356 19.055 1.00 45.94 82 LEU A CA 1
ATOM 659 C C . LEU A 1 82 ? -18.048 -17.858 19.391 1.00 45.94 82 LEU A C 1
ATOM 661 O O . LEU A 1 82 ? -18.296 -18.709 18.545 1.00 45.94 82 LEU A O 1
ATOM 665 N N . GLY A 1 83 ? -17.620 -18.179 20.615 1.00 47.47 83 GLY A N 1
ATOM 666 C CA . GLY A 1 83 ? -17.411 -19.549 21.088 1.00 47.47 83 GLY A CA 1
ATOM 667 C C . GLY A 1 83 ? -18.432 -20.049 22.108 1.00 47.47 83 GLY A C 1
ATOM 668 O O . GLY A 1 83 ? -18.305 -21.185 22.544 1.00 47.47 83 GLY A O 1
ATOM 669 N N . ILE A 1 84 ? -19.416 -19.244 22.524 1.00 53.34 84 ILE A N 1
ATOM 670 C CA . ILE A 1 84 ? -20.444 -19.688 23.473 1.00 53.34 84 ILE A CA 1
ATOM 671 C C . ILE A 1 84 ? -21.746 -18.956 23.154 1.00 53.34 84 ILE A C 1
ATOM 673 O O . ILE A 1 84 ? -21.882 -17.784 23.472 1.00 53.34 84 ILE A O 1
ATOM 677 N N . HIS A 1 85 ? -22.670 -19.633 22.476 1.00 46.38 85 HIS A N 1
ATOM 678 C CA . HIS A 1 85 ? -24.127 -19.530 22.653 1.00 46.38 85 HIS A CA 1
ATOM 679 C C . HIS A 1 85 ? -24.788 -20.481 21.639 1.00 46.38 85 HIS A C 1
ATOM 681 O O . HIS A 1 85 ? -25.352 -20.095 20.620 1.00 46.38 85 HIS A O 1
ATOM 687 N N . SER A 1 86 ? -24.666 -21.777 21.910 1.00 38.19 86 SER A N 1
ATOM 688 C CA . SER A 1 86 ? -25.659 -22.784 21.523 1.00 38.19 86 SER A CA 1
ATOM 689 C C . SER A 1 86 ? -26.052 -23.427 22.848 1.00 38.19 86 SER A C 1
ATOM 691 O O . SER A 1 86 ? -25.218 -24.064 23.476 1.00 38.19 86 SER A O 1
ATOM 693 N N . PHE A 1 87 ? -27.036 -22.812 23.499 1.00 44.97 87 PHE A N 1
ATOM 694 C CA . PHE A 1 87 ? -28.442 -23.224 23.532 1.00 44.97 87 PHE A CA 1
ATOM 695 C C . PHE A 1 87 ? -28.673 -24.260 24.636 1.00 44.97 87 PHE A C 1
ATOM 697 O O . PHE A 1 87 ? -27.928 -25.227 24.757 1.00 44.97 87 PHE A O 1
ATOM 704 N N . LEU A 1 88 ? -29.671 -23.925 25.456 1.00 44.06 88 LEU A N 1
ATOM 705 C CA . LEU A 1 88 ? -30.298 -24.714 26.514 1.00 44.06 88 LEU A CA 1
ATOM 706 C C . LEU A 1 88 ? -30.556 -26.169 26.107 1.00 44.06 8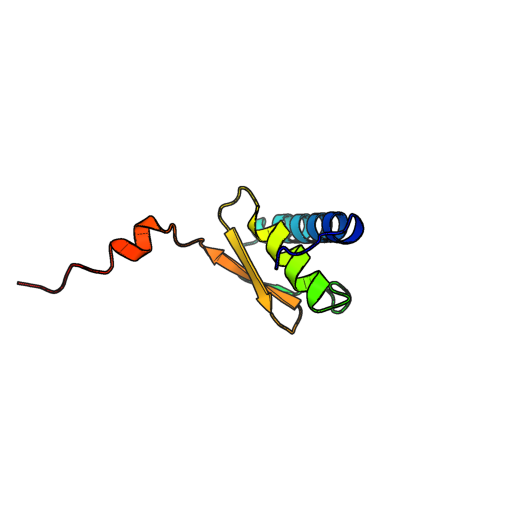8 LEU A C 1
ATOM 708 O O . LEU A 1 88 ? -30.881 -26.386 24.917 1.00 44.06 88 LEU A O 1
#

pLDDT: mean 71.62, std 14.05, range [38.19, 88.19]

Organism: Weissella viridescens (NCBI:txid1629)

Secondary structure (DSSP, 8-state):
-PPPPPHHHHHHHHHHHHHHHHHHTTT-SEEE--GGG-SSHHHHHHHHHHHHT-TT-EEEEE-TTSEEEEEE---TTTTTSSS-----